Protein AF-A0A6G0ZBX9-F1 (afdb_monomer_lite)

Secondary structure (DSSP, 8-state):
-HHHHHHHTT----SS---------EEEEEE-S-S-----TT-------EEEEESPPP-----TT--

pLDDT: mean 76.64, std 19.72, range [43.09, 95.5]

Sequence (67 aa):
MNLILVLFQYFKVEYNKLILYFYFTVHPVISSPSQLVGAPKGTEVKLECNVEAFPKSINYWVRESGK

Organism: Aphis craccivora (NCBI:txid307492)

InterPro domains:
  IPR007110 Immunoglobulin-like domain [PS50835] (28-67)
  IPR036179 Immunoglobulin-like domain superfamily [SSF48726] (27-64)

Foldseek 3Di:
DVVVVVVVLADDDDPDDPPRPRQDWDDKDKDFPDPDDDDDPPDDDDGDIDIDTPPPDDDDDDDPVND

Structure (mmCIF, N/CA/C/O backbone):
data_AF-A0A6G0ZBX9-F1
#
_entry.id   AF-A0A6G0ZBX9-F1
#
loop_
_atom_site.group_PDB
_atom_site.id
_atom_site.type_symbol
_atom_site.label_atom_id
_atom_site.label_alt_id
_atom_site.label_comp_id
_atom_site.label_asym_id
_atom_site.label_entity_id
_atom_site.label_seq_id
_atom_site.pdbx_PDB_ins_code
_atom_site.Cartn_x
_atom_site.Cartn_y
_atom_site.Cartn_z
_atom_site.occupancy
_atom_site.B_iso_or_equiv
_atom_site.auth_seq_id
_atom_site.auth_comp_id
_atom_site.auth_asym_id
_atom_site.auth_atom_id
_atom_site.pdbx_PDB_model_num
ATOM 1 N N . MET A 1 1 ? 22.638 -20.386 -6.333 1.00 48.59 1 MET A N 1
ATOM 2 C CA . MET A 1 1 ? 21.602 -20.682 -7.350 1.00 48.59 1 MET A CA 1
ATOM 3 C C . MET A 1 1 ? 20.747 -19.463 -7.703 1.00 48.59 1 MET A C 1
ATOM 5 O O . MET A 1 1 ? 20.540 -19.242 -8.883 1.00 48.59 1 MET A O 1
ATOM 9 N N . ASN A 1 2 ? 20.348 -18.617 -6.739 1.00 49.28 2 ASN A N 1
ATOM 10 C CA . ASN A 1 2 ? 19.593 -17.381 -7.026 1.00 49.28 2 ASN A CA 1
ATOM 11 C C . ASN A 1 2 ? 20.417 -16.257 -7.697 1.00 49.28 2 ASN A C 1
ATOM 13 O O . ASN A 1 2 ? 19.900 -15.574 -8.569 1.00 49.28 2 ASN A O 1
ATOM 17 N N . LEU A 1 3 ? 21.710 -16.097 -7.371 1.00 45.41 3 LEU A N 1
ATOM 18 C CA . LEU A 1 3 ? 22.551 -15.037 -7.965 1.00 45.41 3 LEU A CA 1
ATOM 19 C C . LEU A 1 3 ? 22.836 -15.227 -9.472 1.00 45.41 3 LEU A C 1
ATOM 21 O O . LEU A 1 3 ? 22.983 -14.254 -10.201 1.00 45.41 3 LEU A O 1
ATOM 25 N N . ILE A 1 4 ? 22.913 -16.479 -9.940 1.00 51.56 4 ILE A N 1
ATOM 26 C CA . ILE A 1 4 ? 23.213 -16.815 -11.345 1.00 5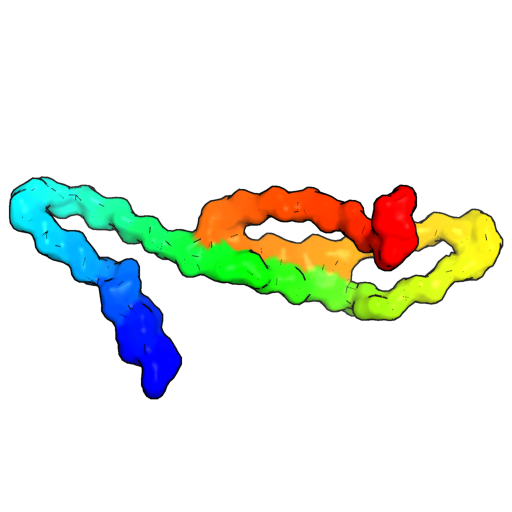1.56 4 ILE A CA 1
ATOM 27 C C . ILE A 1 4 ? 22.021 -16.489 -12.253 1.00 51.56 4 ILE A C 1
ATOM 29 O O . ILE A 1 4 ? 22.221 -15.987 -13.353 1.00 51.56 4 ILE A O 1
ATOM 33 N N . LEU A 1 5 ? 20.788 -16.701 -11.783 1.00 50.38 5 LEU A N 1
ATOM 34 C CA . LEU A 1 5 ? 19.582 -16.386 -12.556 1.00 50.38 5 LEU A CA 1
ATOM 35 C C . LEU A 1 5 ? 19.403 -14.874 -12.765 1.00 50.38 5 LEU A C 1
ATOM 37 O O . LEU A 1 5 ? 19.029 -14.459 -13.856 1.00 50.38 5 LEU A O 1
ATOM 41 N N . VAL A 1 6 ? 19.754 -14.052 -11.768 1.00 52.81 6 VAL A N 1
ATOM 42 C CA . VAL A 1 6 ? 19.695 -12.580 -11.875 1.00 52.81 6 VAL A CA 1
ATOM 43 C C . VAL A 1 6 ? 20.660 -12.050 -12.942 1.00 52.81 6 VAL 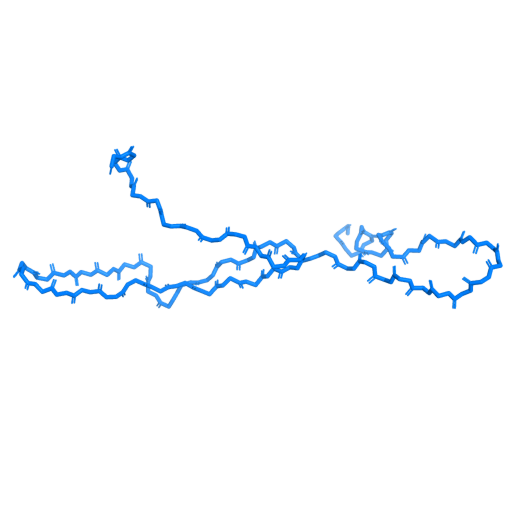A C 1
ATOM 45 O O . VAL A 1 6 ? 20.340 -11.094 -13.638 1.00 52.81 6 VAL A O 1
ATOM 48 N N . LEU A 1 7 ? 21.826 -12.679 -13.117 1.00 50.94 7 LEU A N 1
ATOM 49 C CA . LEU A 1 7 ? 22.833 -12.246 -14.093 1.00 50.94 7 LEU A CA 1
ATOM 50 C C . LEU A 1 7 ? 22.458 -12.575 -15.548 1.00 50.94 7 LEU A C 1
ATOM 52 O O . LEU A 1 7 ? 22.764 -11.790 -16.445 1.00 50.94 7 LEU A O 1
ATOM 56 N N . PHE A 1 8 ? 21.769 -13.692 -15.803 1.00 51.41 8 PHE A N 1
ATOM 57 C CA . PHE A 1 8 ? 21.386 -14.088 -17.168 1.00 51.41 8 PHE A CA 1
ATOM 58 C C . PHE A 1 8 ? 20.312 -13.189 -17.797 1.00 51.41 8 PHE A C 1
ATOM 60 O O . PHE A 1 8 ? 20.201 -13.135 -19.020 1.00 51.41 8 PHE A O 1
ATOM 67 N N . GLN A 1 9 ? 19.561 -12.432 -16.996 1.00 54.50 9 GLN A N 1
ATOM 68 C CA . GLN A 1 9 ? 18.486 -11.568 -17.488 1.00 54.50 9 GLN A CA 1
ATOM 69 C C . GLN A 1 9 ? 18.982 -10.216 -18.054 1.00 54.50 9 GLN A C 1
ATOM 71 O O . GLN A 1 9 ? 18.165 -9.401 -18.477 1.00 54.50 9 GLN A O 1
ATOM 76 N N . TYR A 1 10 ? 20.303 -9.980 -18.117 1.00 55.84 10 TYR A N 1
ATOM 77 C CA . TYR A 1 10 ? 20.885 -8.668 -18.449 1.00 55.84 10 TYR A CA 1
ATOM 78 C C . TYR A 1 10 ? 21.759 -8.565 -19.702 1.00 55.84 10 TYR A C 1
ATOM 80 O O . TYR A 1 10 ? 22.161 -7.458 -20.054 1.00 55.84 10 TYR A O 1
ATOM 88 N N . PHE A 1 11 ? 22.043 -9.653 -20.416 1.00 45.47 11 PHE A N 1
ATOM 89 C CA . PHE A 1 11 ? 22.886 -9.585 -21.615 1.00 45.47 11 PHE A CA 1
ATOM 90 C C . PHE A 1 11 ? 22.165 -10.140 -22.843 1.00 45.47 11 PHE A C 1
ATOM 92 O O . PHE A 1 11 ? 22.256 -11.323 -23.157 1.00 45.47 11 PHE A O 1
ATOM 99 N N . LYS A 1 12 ? 21.490 -9.256 -23.587 1.00 46.56 12 LYS A N 1
ATOM 100 C CA . LYS A 1 12 ? 21.188 -9.485 -25.005 1.00 46.56 12 LYS A CA 1
ATOM 101 C C . LYS A 1 12 ? 22.155 -8.632 -25.827 1.00 46.56 12 LYS A C 1
ATOM 103 O O . LYS A 1 12 ? 21.971 -7.426 -25.951 1.00 46.56 12 LYS A O 1
ATOM 108 N N . VAL A 1 13 ? 23.233 -9.253 -26.305 1.00 43.09 13 VAL A N 1
ATOM 109 C CA . VAL A 1 13 ? 24.224 -8.627 -27.194 1.00 43.09 13 VAL A CA 1
ATOM 110 C C . VAL A 1 13 ? 23.758 -8.831 -28.633 1.00 43.09 13 VAL A C 1
ATOM 112 O O . VAL A 1 13 ? 23.735 -9.962 -29.109 1.00 43.09 13 VAL A O 1
ATOM 115 N N . GLU A 1 14 ? 23.397 -7.750 -29.322 1.00 50.00 14 GLU A N 1
ATOM 116 C CA . GLU A 1 14 ? 23.185 -7.738 -30.773 1.00 50.00 14 GLU A CA 1
ATOM 117 C C . GLU A 1 14 ? 24.158 -6.719 -31.389 1.00 50.00 14 GLU A C 1
ATOM 119 O O . GLU A 1 14 ? 24.297 -5.594 -30.903 1.00 50.00 14 GLU A O 1
ATOM 124 N N . TYR A 1 15 ? 24.933 -7.161 -32.382 1.00 50.19 15 TYR A N 1
ATOM 125 C CA . TYR A 1 15 ? 26.040 -6.407 -32.970 1.00 50.19 15 TYR A CA 1
ATOM 126 C C . TYR A 1 15 ? 25.513 -5.244 -33.833 1.00 50.19 15 TYR A C 1
ATOM 128 O O . TYR A 1 15 ? 24.651 -5.445 -34.680 1.00 50.19 15 TYR A O 1
ATOM 136 N N . ASN A 1 16 ? 26.119 -4.063 -33.659 1.00 52.94 16 ASN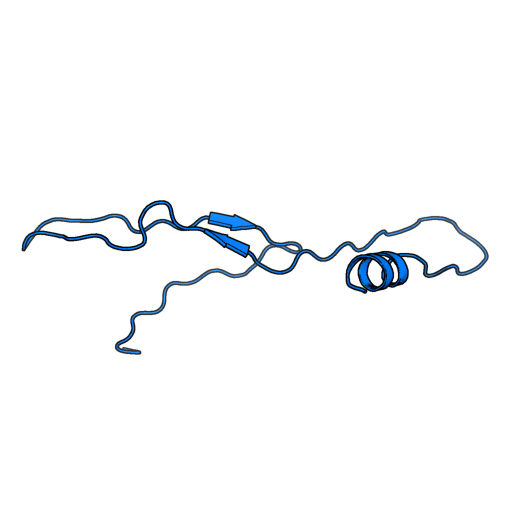 A N 1
ATOM 137 C CA . ASN A 1 16 ? 25.840 -2.753 -34.275 1.00 52.94 16 ASN A CA 1
ATOM 138 C C . ASN A 1 16 ? 24.683 -1.924 -33.676 1.00 52.94 16 ASN A C 1
ATOM 140 O O . ASN A 1 16 ? 23.513 -2.149 -33.956 1.00 52.94 16 ASN A O 1
ATOM 144 N N . LYS A 1 17 ? 25.087 -0.837 -32.985 1.00 48.81 17 LYS A N 1
ATOM 145 C CA . LYS A 1 17 ? 24.298 0.241 -32.345 1.00 48.81 17 LYS A CA 1
ATOM 146 C C . LYS A 1 17 ? 23.976 -0.011 -30.860 1.00 48.81 17 LYS A C 1
ATOM 148 O O . LYS A 1 17 ? 22.856 -0.322 -30.476 1.00 48.81 17 LYS A O 1
ATOM 153 N N . LEU A 1 18 ? 24.994 0.186 -30.014 1.00 52.72 18 LEU A N 1
ATOM 154 C CA . LEU A 1 18 ? 24.901 0.198 -28.548 1.00 52.72 18 LEU A CA 1
ATOM 155 C C . LEU A 1 18 ? 24.059 1.393 -28.054 1.00 52.72 18 LEU A C 1
ATOM 157 O O . LEU A 1 18 ? 24.586 2.410 -27.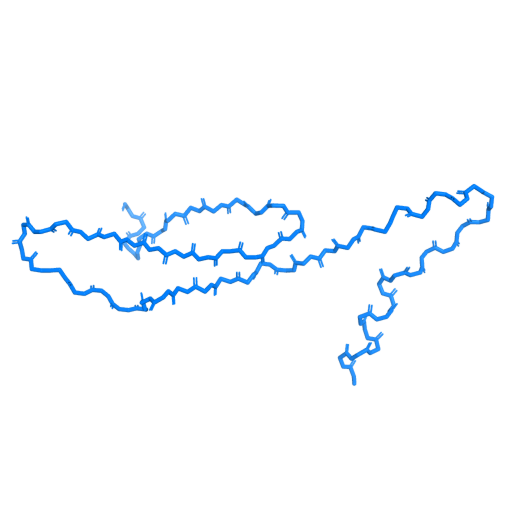614 1.00 52.72 18 LEU A O 1
ATOM 161 N N . ILE A 1 19 ? 22.737 1.264 -28.100 1.00 51.00 19 ILE A N 1
ATOM 162 C CA . ILE A 1 19 ? 21.872 1.855 -27.077 1.00 51.00 19 ILE A CA 1
ATOM 163 C C . ILE A 1 19 ? 21.345 0.668 -26.283 1.00 51.00 19 ILE A C 1
ATOM 165 O O . ILE A 1 19 ? 20.408 -0.014 -26.694 1.00 51.00 19 ILE A O 1
ATOM 169 N N . LEU A 1 20 ? 22.024 0.370 -25.176 1.00 52.12 20 LEU A N 1
ATOM 170 C CA . LEU A 1 20 ? 21.635 -0.697 -24.265 1.00 52.12 20 LEU A CA 1
ATOM 171 C C . LEU A 1 20 ? 20.402 -0.220 -23.486 1.00 52.12 20 LEU A C 1
ATOM 173 O O . LEU A 1 20 ? 20.526 0.394 -22.428 1.00 52.12 20 LEU A O 1
ATOM 177 N N . TYR A 1 21 ? 19.202 -0.459 -24.015 1.00 53.59 21 TYR A N 1
ATOM 178 C CA . TYR A 1 21 ? 17.979 -0.319 -23.226 1.00 53.59 21 TYR A CA 1
ATOM 179 C C . TYR A 1 21 ? 17.953 -1.452 -22.198 1.00 53.59 21 TYR A C 1
ATOM 181 O O . TYR A 1 21 ? 17.455 -2.547 -22.450 1.00 53.59 21 TYR A O 1
ATOM 189 N N . PHE A 1 22 ? 18.555 -1.193 -21.042 1.00 61.12 22 PHE A N 1
ATOM 190 C CA . PHE A 1 22 ? 18.507 -2.072 -19.886 1.00 61.12 22 PHE A CA 1
ATOM 191 C C . PHE A 1 22 ? 17.084 -2.053 -19.316 1.00 61.12 22 PHE A C 1
ATOM 193 O O . PHE A 1 22 ? 16.730 -1.198 -18.506 1.00 61.12 22 PHE A O 1
ATOM 200 N N . TYR A 1 23 ? 16.230 -2.956 -19.797 1.00 65.69 23 TYR A N 1
ATOM 201 C CA . TYR A 1 23 ? 14.884 -3.125 -19.260 1.00 65.69 23 TYR A CA 1
ATOM 202 C C . TYR A 1 23 ? 14.966 -3.965 -17.983 1.00 65.69 23 TYR A C 1
ATOM 204 O O . TYR A 1 23 ? 14.921 -5.192 -18.021 1.00 65.69 23 TYR A O 1
ATOM 212 N N . PHE A 1 24 ? 15.157 -3.293 -16.850 1.00 74.00 24 PHE A N 1
ATOM 213 C CA . PHE A 1 24 ? 15.147 -3.934 -15.541 1.00 74.00 24 PHE A CA 1
ATOM 214 C C . PHE A 1 24 ? 13.721 -4.049 -15.026 1.00 74.00 24 PHE A C 1
ATOM 216 O O . PHE A 1 24 ? 13.047 -3.036 -14.906 1.00 74.00 24 PHE A O 1
ATOM 223 N N . THR A 1 25 ? 13.268 -5.253 -14.690 1.00 84.62 25 THR A N 1
ATOM 224 C CA . THR A 1 25 ? 11.960 -5.467 -14.060 1.00 84.62 25 THR A CA 1
ATOM 225 C C . THR A 1 25 ? 12.125 -5.743 -12.575 1.00 84.62 25 THR A C 1
ATOM 227 O O . THR A 1 25 ? 12.889 -6.631 -12.195 1.00 84.62 25 THR A O 1
ATOM 230 N N . VAL A 1 26 ? 11.359 -5.038 -11.744 1.00 86.25 26 VAL A N 1
ATOM 231 C CA . VAL A 1 26 ? 11.267 -5.293 -10.301 1.00 86.25 26 VAL A CA 1
ATOM 232 C C . VAL A 1 26 ? 9.887 -5.861 -10.020 1.00 86.25 26 VAL A C 1
ATOM 234 O O . VAL A 1 26 ? 8.879 -5.197 -10.270 1.00 86.25 26 VAL A O 1
ATOM 237 N N . HIS A 1 27 ? 9.844 -7.092 -9.510 1.00 89.81 27 HIS A N 1
ATOM 238 C CA . HIS A 1 27 ? 8.595 -7.702 -9.068 1.00 89.81 27 HIS A CA 1
ATOM 239 C C . HIS A 1 27 ? 7.967 -6.869 -7.939 1.00 89.81 27 HIS A C 1
ATOM 241 O O . HIS A 1 27 ? 8.711 -6.394 -7.083 1.00 89.81 27 HIS A O 1
ATOM 247 N N . PRO A 1 28 ? 6.631 -6.699 -7.907 1.00 92.44 28 PRO A N 1
ATOM 248 C CA . PRO A 1 28 ? 5.984 -5.906 -6.872 1.00 92.44 28 PRO A CA 1
ATOM 249 C C . PRO A 1 28 ? 6.252 -6.452 -5.471 1.00 92.44 28 PRO A C 1
ATOM 251 O O . PRO A 1 28 ? 5.935 -7.604 -5.172 1.00 92.44 28 PRO A O 1
ATOM 254 N N . VAL A 1 29 ? 6.785 -5.597 -4.608 1.00 94.38 29 VAL A N 1
ATOM 255 C CA . VAL A 1 29 ? 6.942 -5.852 -3.177 1.00 94.38 29 VAL A CA 1
ATOM 256 C C . VAL A 1 29 ? 5.996 -4.924 -2.432 1.00 94.38 29 VAL A C 1
ATOM 258 O O . VAL A 1 29 ? 6.018 -3.713 -2.642 1.00 94.38 29 VAL A O 1
ATOM 261 N N . ILE A 1 30 ? 5.146 -5.496 -1.578 1.00 94.38 30 ILE A N 1
ATOM 262 C CA . ILE A 1 30 ? 4.156 -4.756 -0.793 1.00 94.38 30 ILE A CA 1
ATOM 263 C C . ILE A 1 30 ? 4.570 -4.801 0.674 1.00 94.38 30 ILE A C 1
ATOM 265 O O . ILE A 1 30 ? 4.775 -5.879 1.232 1.00 94.38 30 ILE A O 1
ATOM 269 N N . SER A 1 31 ? 4.654 -3.637 1.308 1.00 94.44 31 SER A N 1
ATOM 270 C CA . SER A 1 31 ? 4.861 -3.514 2.750 1.00 94.44 31 SER A CA 1
ATOM 271 C C . SER A 1 31 ? 3.783 -2.624 3.362 1.00 94.44 31 SER A C 1
ATOM 273 O O . SER A 1 31 ? 3.312 -1.675 2.740 1.00 94.44 31 SER A O 1
ATOM 275 N N . SER A 1 32 ? 3.349 -2.938 4.580 1.00 93.62 32 SER A N 1
ATOM 276 C CA . SER A 1 32 ? 2.389 -2.117 5.319 1.00 93.62 32 SER A CA 1
ATOM 277 C C . SER A 1 32 ? 2.955 -1.798 6.699 1.00 93.62 32 SER A C 1
ATOM 279 O O . SER A 1 32 ? 3.493 -2.702 7.343 1.00 93.62 32 SER A O 1
ATOM 281 N N . PRO A 1 33 ? 2.829 -0.547 7.177 1.00 93.62 33 PRO A N 1
ATOM 282 C CA . PRO A 1 33 ? 3.279 -0.177 8.515 1.00 93.62 33 PRO A CA 1
ATOM 283 C C . PRO A 1 33 ? 2.455 -0.850 9.621 1.00 93.62 33 PRO A C 1
ATOM 285 O O . PRO A 1 33 ? 2.922 -0.971 10.750 1.00 93.62 33 PRO A O 1
ATOM 288 N N . SER A 1 34 ? 1.220 -1.273 9.337 1.00 93.19 34 SER A N 1
ATOM 289 C CA . SER A 1 34 ? 0.337 -1.892 10.327 1.00 93.19 34 SER A CA 1
ATOM 290 C C . SER A 1 34 ? -0.501 -2.982 9.676 1.00 93.19 34 SER A C 1
ATOM 292 O O . SER A 1 34 ? -1.461 -2.708 8.964 1.00 93.19 34 SER A O 1
ATOM 294 N N . GLN A 1 35 ? -0.139 -4.236 9.950 1.00 89.12 35 GLN A N 1
ATOM 295 C CA . GLN A 1 35 ? -0.841 -5.411 9.422 1.00 89.12 35 GLN A CA 1
ATOM 296 C C . GLN A 1 35 ? -2.227 -5.612 10.046 1.00 89.12 35 GLN A C 1
ATOM 298 O O . GLN A 1 35 ? -3.068 -6.297 9.471 1.00 89.12 35 GLN A O 1
ATOM 303 N N . LEU A 1 36 ? -2.465 -5.018 11.216 1.00 91.31 36 LEU A N 1
ATOM 304 C CA . LEU A 1 36 ? -3.736 -5.073 11.919 1.00 91.31 36 LEU A CA 1
ATOM 305 C C . LEU A 1 36 ? -4.092 -3.675 12.416 1.00 91.31 36 LEU A C 1
ATOM 307 O O . LEU A 1 36 ? -3.313 -3.044 13.128 1.00 91.31 36 LEU A O 1
ATOM 311 N N . VAL A 1 37 ? -5.285 -3.213 12.053 1.00 93.19 37 VAL A N 1
ATOM 312 C CA . VAL A 1 37 ? -5.826 -1.924 12.482 1.00 93.19 37 VAL A CA 1
ATOM 313 C C . VAL A 1 37 ? -7.187 -2.176 13.115 1.00 93.19 37 VAL A C 1
ATOM 315 O O . VAL A 1 37 ? -8.102 -2.670 12.460 1.00 93.19 37 VAL A O 1
ATOM 318 N N . GLY A 1 38 ? -7.313 -1.860 14.402 1.00 92.19 38 GLY A N 1
ATOM 319 C CA . GLY A 1 38 ? -8.589 -1.867 15.111 1.00 92.19 38 GLY A CA 1
ATOM 320 C C . GLY A 1 38 ? -9.246 -0.491 15.041 1.00 92.19 38 GLY A C 1
ATOM 321 O O . GLY A 1 38 ? -8.576 0.519 15.242 1.00 92.19 38 GLY A O 1
ATOM 322 N N . ALA A 1 39 ? -10.552 -0.450 14.786 1.00 93.94 39 ALA A N 1
ATOM 323 C CA . ALA A 1 39 ? -11.340 0.779 14.764 1.00 93.94 39 ALA A CA 1
ATOM 324 C C . ALA A 1 39 ? -12.541 0.644 15.715 1.00 93.94 39 ALA A C 1
ATOM 326 O O . ALA A 1 39 ? -13.350 -0.273 15.535 1.00 93.94 39 ALA A O 1
ATOM 327 N N . PRO A 1 40 ? -12.691 1.523 16.720 1.00 94.00 40 PRO A N 1
ATOM 328 C CA . PRO A 1 40 ? -13.938 1.646 17.464 1.00 94.00 40 PRO A CA 1
ATOM 329 C C . PRO A 1 40 ? -15.130 1.970 16.548 1.00 94.00 40 PRO A C 1
ATOM 331 O O . PRO A 1 40 ? -14.994 2.471 15.430 1.00 94.00 40 PRO A O 1
ATOM 334 N N . LYS A 1 41 ? -16.349 1.698 17.019 1.00 93.69 41 LYS A N 1
ATOM 335 C CA . LYS A 1 41 ? -17.548 1.972 16.220 1.00 93.69 41 LYS A CA 1
ATOM 336 C C . LYS A 1 41 ? -17.703 3.480 15.989 1.00 93.69 41 LYS A C 1
ATOM 338 O O . LYS A 1 41 ? -17.725 4.249 16.943 1.00 93.69 41 LYS A O 1
ATOM 343 N N . GLY A 1 42 ? -17.873 3.872 14.726 1.00 94.75 42 GLY A N 1
ATOM 344 C CA . GLY A 1 42 ? -18.078 5.268 14.327 1.00 94.75 42 GLY A CA 1
ATOM 345 C C . GLY A 1 42 ? -16.793 6.076 14.134 1.00 94.75 42 GLY A C 1
ATOM 346 O O . GLY A 1 42 ? -16.884 7.273 13.888 1.00 94.75 42 GLY A O 1
ATOM 347 N N . THR A 1 43 ? -15.615 5.450 14.227 1.00 94.62 43 THR A N 1
ATOM 348 C CA . THR A 1 43 ? -14.335 6.116 13.944 1.00 94.62 43 THR A CA 1
ATOM 349 C C . THR A 1 43 ? -13.830 5.791 12.546 1.00 94.62 43 THR A C 1
ATOM 351 O O . THR A 1 43 ? -14.014 4.676 12.057 1.00 94.62 43 THR A O 1
ATOM 354 N N . GLU A 1 44 ? -13.131 6.742 11.939 1.00 94.12 44 GLU A N 1
ATOM 355 C CA . GLU A 1 44 ? -12.435 6.544 10.672 1.00 94.12 44 GLU A CA 1
ATOM 356 C C . GLU A 1 44 ? -11.018 6.017 10.906 1.00 94.12 44 GLU A C 1
ATOM 358 O O . GLU A 1 44 ? -10.330 6.428 11.841 1.00 94.12 44 GLU A O 1
ATOM 363 N N . VAL A 1 45 ? -10.573 5.116 10.031 1.00 93.50 45 VAL A N 1
ATOM 364 C CA . VAL A 1 45 ? -9.197 4.614 10.015 1.00 93.50 45 VAL A CA 1
ATOM 365 C C . VAL A 1 45 ? -8.632 4.676 8.608 1.00 93.50 45 VAL A C 1
ATOM 367 O O . VAL A 1 45 ? -9.338 4.452 7.623 1.00 93.50 45 VAL A O 1
ATOM 370 N N . LYS A 1 46 ? -7.334 4.963 8.516 1.00 92.75 46 LYS A N 1
ATOM 371 C CA . LYS A 1 46 ? -6.598 4.992 7.256 1.00 92.75 46 LYS A CA 1
ATOM 372 C C . LYS A 1 46 ? -5.799 3.700 7.111 1.00 92.75 46 LYS A C 1
ATOM 374 O O . LYS A 1 46 ? -4.979 3.383 7.967 1.00 92.75 46 LYS A O 1
ATOM 379 N N . LEU A 1 47 ? -6.023 2.982 6.014 1.00 93.38 47 LEU A N 1
ATOM 380 C CA . LEU A 1 47 ? -5.183 1.858 5.604 1.00 93.38 47 LEU 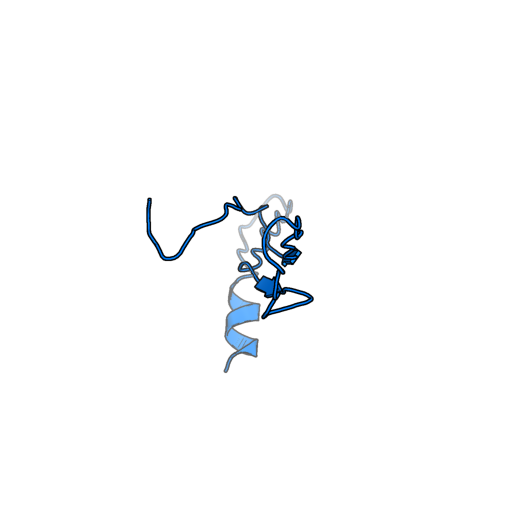A CA 1
ATOM 381 C C . LEU A 1 47 ? -4.121 2.356 4.627 1.00 93.38 47 LEU A C 1
ATOM 383 O O . LEU A 1 47 ? -4.410 3.158 3.739 1.00 93.38 47 LEU A O 1
ATOM 387 N N . GLU A 1 48 ? -2.891 1.884 4.800 1.00 94.62 48 GLU A N 1
ATOM 388 C CA . GLU A 1 48 ? -1.749 2.323 4.007 1.00 94.62 48 GLU A CA 1
ATOM 389 C C . GLU A 1 48 ? -0.851 1.137 3.646 1.00 94.62 48 GLU A C 1
ATOM 391 O O . GLU A 1 48 ? -0.636 0.218 4.446 1.00 94.62 48 GLU A O 1
ATOM 396 N N . CYS A 1 49 ? -0.340 1.160 2.417 1.00 93.56 49 CYS A N 1
ATOM 397 C CA . CYS A 1 49 ? 0.618 0.193 1.907 1.00 93.56 49 CYS A CA 1
ATOM 398 C C . CYS A 1 49 ? 1.604 0.876 0.955 1.00 93.56 49 CYS A C 1
ATOM 400 O O . CYS A 1 49 ? 1.216 1.698 0.121 1.00 93.56 49 CYS A O 1
ATOM 402 N N . ASN A 1 50 ? 2.865 0.477 1.053 1.00 94.88 50 ASN A N 1
ATOM 403 C CA . ASN A 1 50 ? 3.935 0.873 0.155 1.00 94.88 50 ASN A CA 1
ATOM 404 C C . ASN A 1 50 ? 4.140 -0.236 -0.874 1.00 94.88 50 ASN A C 1
ATOM 406 O O . ASN A 1 50 ? 4.204 -1.412 -0.511 1.00 94.88 50 ASN A O 1
ATOM 410 N N . VAL A 1 51 ? 4.230 0.142 -2.149 1.00 95.50 51 VAL A N 1
ATOM 411 C CA . VAL A 1 51 ? 4.435 -0.794 -3.258 1.00 95.50 51 VAL A CA 1
ATOM 412 C C . VAL A 1 51 ? 5.663 -0.377 -4.048 1.00 95.50 51 VAL A C 1
ATOM 414 O O . VAL A 1 51 ? 5.696 0.710 -4.626 1.00 95.50 51 VAL A O 1
ATOM 417 N N . GLU A 1 52 ? 6.651 -1.261 -4.095 1.00 94.12 52 GLU A N 1
ATOM 418 C CA . GLU A 1 52 ? 7.882 -1.088 -4.861 1.00 94.12 52 GLU A CA 1
ATOM 419 C C . GLU A 1 52 ? 7.850 -2.029 -6.068 1.00 94.12 52 GLU A C 1
ATOM 421 O O . GLU A 1 52 ? 7.841 -3.248 -5.911 1.00 94.12 52 GLU A O 1
ATOM 426 N N . ALA A 1 53 ? 7.769 -1.473 -7.279 1.00 92.38 53 ALA A N 1
ATOM 427 C CA . ALA A 1 53 ? 7.673 -2.241 -8.520 1.00 92.38 53 ALA A CA 1
ATOM 428 C C . ALA A 1 53 ? 8.185 -1.433 -9.719 1.00 92.38 53 ALA A C 1
ATOM 430 O O . ALA A 1 53 ? 8.041 -0.206 -9.756 1.00 92.38 53 ALA A O 1
ATOM 431 N N . PHE A 1 54 ? 8.709 -2.127 -10.733 1.00 88.69 54 PHE A N 1
ATOM 432 C CA . PHE A 1 54 ? 9.008 -1.528 -12.032 1.00 88.69 54 PHE A CA 1
ATOM 433 C C . PHE A 1 54 ? 8.673 -2.494 -13.183 1.00 88.69 54 PHE A C 1
ATOM 435 O O . PHE A 1 54 ? 9.171 -3.626 -13.171 1.00 88.69 54 PHE A O 1
ATOM 442 N N . PRO A 1 55 ? 7.907 -2.053 -14.206 1.00 90.81 55 PRO A N 1
ATOM 443 C CA . PRO A 1 55 ? 7.251 -0.740 -14.329 1.00 90.81 55 PRO A CA 1
ATOM 444 C C . PRO A 1 55 ? 6.191 -0.507 -13.236 1.00 90.81 55 PRO A C 1
ATOM 446 O O . PRO A 1 55 ? 5.838 -1.428 -12.501 1.00 90.81 55 PRO A O 1
ATOM 449 N N . LYS A 1 56 ? 5.713 0.739 -13.094 1.00 88.44 56 LYS A N 1
ATOM 450 C CA . LYS A 1 56 ? 4.760 1.120 -12.037 1.00 88.44 56 LYS A CA 1
ATOM 451 C C . LYS A 1 56 ? 3.544 0.184 -12.037 1.00 88.44 56 LYS A C 1
ATOM 453 O O . LYS A 1 56 ? 2.898 0.012 -13.069 1.00 88.44 56 LYS A O 1
ATOM 458 N N . SER A 1 57 ? 3.228 -0.390 -10.878 1.00 90.75 57 SER A N 1
ATOM 459 C CA . SER A 1 57 ? 2.101 -1.309 -10.710 1.00 90.75 57 SER A CA 1
ATOM 460 C C . SER A 1 57 ? 0.751 -0.585 -10.650 1.00 90.75 57 SER A C 1
ATOM 462 O O . SER A 1 57 ? 0.661 0.596 -10.301 1.00 90.75 57 SER A O 1
ATOM 464 N N . ILE A 1 58 ? -0.319 -1.318 -10.969 1.00 94.50 58 ILE A N 1
ATOM 465 C CA . ILE A 1 58 ? -1.706 -0.905 -10.729 1.00 94.50 58 ILE A CA 1
ATOM 466 C C . ILE A 1 58 ? -2.109 -1.444 -9.358 1.00 94.50 58 ILE A C 1
ATOM 468 O O . ILE A 1 58 ? -2.080 -2.653 -9.140 1.00 94.50 58 ILE A O 1
ATOM 472 N N . ASN A 1 59 ? -2.493 -0.551 -8.448 1.00 94.69 59 ASN A N 1
ATOM 473 C CA . ASN A 1 59 ? -2.793 -0.895 -7.061 1.00 94.69 59 ASN A CA 1
ATOM 474 C C . ASN A 1 59 ? -4.263 -0.587 -6.760 1.00 94.69 59 ASN A C 1
ATOM 476 O O . ASN A 1 59 ? -4.736 0.513 -7.051 1.00 94.69 59 ASN A O 1
ATOM 480 N N . TYR A 1 60 ? -4.976 -1.543 -6.170 1.00 93.50 60 TYR A N 1
ATOM 481 C CA . TYR A 1 60 ? -6.369 -1.397 -5.756 1.00 93.50 60 TYR A CA 1
ATOM 482 C C . TYR A 1 60 ? -6.617 -2.169 -4.460 1.00 93.50 60 TYR A C 1
ATOM 484 O O . TYR A 1 60 ? -5.905 -3.118 -4.137 1.00 93.50 60 TYR A O 1
ATOM 492 N N . TRP A 1 61 ? -7.632 -1.743 -3.714 1.00 92.06 61 TRP A N 1
ATOM 493 C CA . TRP A 1 61 ? -8.042 -2.400 -2.480 1.00 92.06 61 TRP A CA 1
ATOM 494 C C . TRP A 1 61 ? -9.071 -3.483 -2.774 1.00 92.06 61 TRP A C 1
ATOM 496 O O . TRP A 1 61 ? -10.008 -3.267 -3.542 1.00 92.06 61 TRP A O 1
ATOM 506 N N . VAL A 1 62 ? -8.921 -4.628 -2.117 1.00 90.81 62 VAL A N 1
ATOM 507 C CA . VAL A 1 62 ? -9.899 -5.718 -2.138 1.00 90.81 62 VAL A CA 1
ATOM 508 C C . VAL A 1 62 ? -10.336 -5.976 -0.707 1.00 90.81 62 VAL A C 1
ATOM 510 O O . VAL A 1 62 ? -9.508 -6.046 0.200 1.00 90.81 62 VAL A O 1
ATOM 513 N N . ARG A 1 63 ? -11.646 -6.098 -0.499 1.00 88.12 63 ARG A N 1
ATOM 514 C CA . ARG A 1 63 ? -12.211 -6.584 0.760 1.00 88.12 63 ARG A CA 1
ATOM 515 C C . ARG A 1 63 ? -12.434 -8.083 0.638 1.00 88.12 63 ARG A C 1
ATOM 517 O O . ARG A 1 63 ? -12.867 -8.552 -0.411 1.00 88.12 63 ARG A O 1
ATOM 524 N N . GLU A 1 64 ? -12.190 -8.816 1.718 1.00 84.38 64 GLU A N 1
ATOM 525 C CA . GLU A 1 64 ? -12.383 -10.272 1.781 1.00 84.38 64 GLU A CA 1
ATOM 526 C C . GLU A 1 64 ? -13.802 -10.700 1.362 1.00 84.38 64 GLU A C 1
ATOM 528 O O . GLU A 1 64 ? -14.000 -11.762 0.784 1.00 84.38 64 GLU A O 1
ATOM 533 N N . SER A 1 65 ? -14.791 -9.825 1.561 1.00 76.75 65 SER A N 1
ATOM 534 C CA . SER A 1 65 ? -16.181 -10.053 1.172 1.00 76.75 65 SER A CA 1
ATOM 535 C C . SER A 1 65 ? -16.450 -10.057 -0.338 1.00 76.75 65 SER A C 1
ATOM 537 O O . SER A 1 65 ? -17.565 -10.412 -0.718 1.00 76.75 65 SER A O 1
ATOM 539 N N . GLY A 1 66 ? -15.501 -9.656 -1.196 1.00 60.81 66 GLY A N 1
ATOM 540 C CA . GLY A 1 66 ? -15.660 -9.662 -2.662 1.00 60.81 66 GLY A CA 1
ATOM 541 C C . GLY A 1 66 ? -16.890 -8.902 -3.197 1.00 60.81 66 GLY A C 1
ATOM 542 O O . GLY A 1 66 ? -17.281 -9.107 -4.343 1.00 60.81 66 GLY A O 1
ATOM 543 N N . LYS A 1 67 ? -17.508 -8.061 -2.361 1.00 50.38 67 LYS A 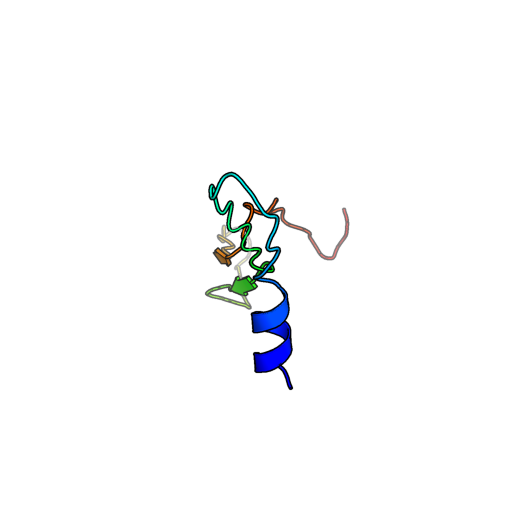N 1
ATOM 544 C CA . LYS A 1 67 ? -18.686 -7.228 -2.618 1.00 50.38 67 LYS A CA 1
ATOM 545 C C . LYS A 1 67 ? -18.374 -5.792 -2.238 1.00 50.38 67 LYS A C 1
ATOM 547 O O . LYS A 1 67 ? -17.688 -5.612 -1.200 1.00 50.38 67 LYS A O 1
#

Radius of gyration: 20.24 Å; chains: 1; bounding box: 45×27×52 Å